Protein AF-A0AAV2TC59-F1 (afdb_monomer_lite)

Foldseek 3Di:
DVVVVVVVVVVVVVVVVVVVVLLVVLLVLQLVCQVVLLCCLVVVHDPVVNLVSQQVSLVPVPPCSVVNSQLSVQLSVQCNVVVVDRHSNVSSVVSSSD

pLDDT: mean 92.03, std 8.28, range [62.0, 98.31]

Organism: Calicophoron daubneyi (NCBI:txid300641)

Secondary structure (DSSP, 8-state):
-HHHHHHHHHHHHHHHHHHHHHHHHHHHHHHHHHHHHHHHHHTT--HHHHHHHHHHHHGGGGGGHHHHHHHHHHHHHHHHH-TT---HHHHHHHTT--

Sequence (98 aa):
MRLLVFLVLISLVAASRLEDEINGRICEYCKSAFDTLYKLVTSHATEEEIDGAIHAECLGTSILQPMCKAALKRAADYIRSHPDETDAATVCKAVDAC

Structure (mmCIF, N/CA/C/O backbone):
data_AF-A0AAV2TC59-F1
#
_entry.id   AF-A0AAV2TC59-F1
#
loop_
_atom_site.group_PDB
_atom_site.id
_atom_site.type_symbol
_atom_site.label_atom_id
_atom_site.label_alt_id
_atom_site.label_comp_id
_atom_site.label_asym_id
_atom_site.label_entity_id
_atom_site.label_seq_id
_atom_site.pdbx_PDB_ins_code
_atom_site.Cartn_x
_atom_site.Cartn_y
_atom_site.Cartn_z
_atom_site.occupancy
_atom_site.B_iso_or_equiv
_atom_site.auth_seq_id
_atom_site.auth_comp_id
_atom_site.auth_asym_id
_atom_site.auth_atom_id
_atom_site.pdbx_PDB_model_num
ATOM 1 N N . MET A 1 1 ? 34.734 17.108 -26.115 1.00 62.00 1 MET A N 1
ATOM 2 C CA . MET A 1 1 ? 33.261 17.276 -26.049 1.00 62.00 1 MET A CA 1
ATOM 3 C C . MET A 1 1 ? 32.481 16.013 -26.402 1.00 62.00 1 MET A C 1
ATOM 5 O O . MET A 1 1 ? 31.698 15.600 -25.566 1.00 62.00 1 MET A O 1
ATOM 9 N N . ARG A 1 2 ? 32.705 15.353 -27.552 1.00 73.06 2 ARG A N 1
ATOM 10 C CA . ARG A 1 2 ? 31.945 14.140 -27.942 1.00 73.06 2 ARG A CA 1
ATOM 11 C C . ARG A 1 2 ? 31.960 13.013 -26.892 1.00 73.06 2 ARG A C 1
ATOM 13 O O . ARG A 1 2 ? 30.903 12.502 -26.561 1.00 73.06 2 ARG A O 1
ATOM 20 N N . LEU A 1 3 ? 33.118 12.695 -26.305 1.00 73.44 3 LEU A N 1
ATOM 21 C CA . LEU A 1 3 ? 33.245 11.634 -25.289 1.00 73.44 3 LEU A CA 1
ATOM 22 C C . LEU A 1 3 ? 32.456 11.924 -23.995 1.00 73.44 3 LEU A C 1
ATOM 24 O O . LEU A 1 3 ? 31.829 11.027 -23.447 1.00 73.44 3 LEU A O 1
ATOM 28 N N . LEU A 1 4 ? 32.440 13.184 -23.545 1.00 74.81 4 LEU A N 1
ATOM 29 C CA . LEU A 1 4 ? 31.681 13.602 -22.358 1.00 74.81 4 LEU A CA 1
ATOM 30 C C . LEU A 1 4 ? 30.171 13.453 -22.580 1.00 74.81 4 LEU A C 1
ATOM 32 O O . LEU A 1 4 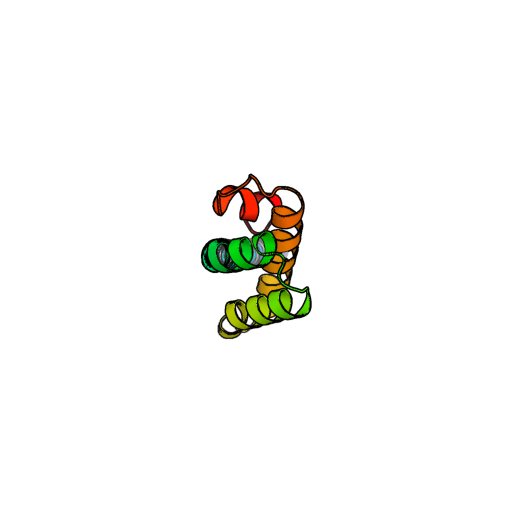? 29.470 12.996 -21.689 1.00 74.81 4 LEU A O 1
ATOM 36 N N . VAL A 1 5 ? 29.685 13.767 -23.785 1.00 77.50 5 VAL A N 1
ATOM 37 C CA . VAL A 1 5 ? 28.270 13.590 -24.145 1.00 77.50 5 VAL A CA 1
ATOM 38 C C . VAL A 1 5 ? 27.879 12.108 -24.134 1.00 77.50 5 VAL A C 1
ATOM 40 O O . VAL A 1 5 ? 26.842 11.765 -23.581 1.00 77.50 5 VAL A O 1
ATOM 43 N N . PHE A 1 6 ? 28.721 11.216 -24.669 1.00 76.94 6 PHE A N 1
ATOM 44 C CA . PHE A 1 6 ? 28.459 9.771 -24.628 1.00 76.94 6 PHE A CA 1
ATOM 45 C C . PHE A 1 6 ? 28.420 9.214 -23.201 1.00 76.94 6 PHE A C 1
ATOM 47 O O . PHE A 1 6 ? 27.525 8.436 -22.886 1.00 76.94 6 PHE A O 1
ATOM 54 N N . LEU A 1 7 ? 29.338 9.634 -22.325 1.00 76.94 7 LEU A N 1
ATOM 55 C CA . LEU A 1 7 ? 29.337 9.199 -20.925 1.00 76.94 7 LEU A CA 1
ATOM 56 C C . LEU A 1 7 ? 28.090 9.682 -20.171 1.00 76.94 7 LEU A C 1
ATOM 58 O O . LEU A 1 7 ? 27.497 8.906 -19.430 1.00 76.94 7 LEU A O 1
ATOM 62 N N . VAL A 1 8 ? 27.645 10.921 -20.406 1.00 80.56 8 VAL A N 1
ATOM 63 C CA . VAL A 1 8 ? 26.403 11.448 -19.813 1.00 80.56 8 VAL A CA 1
ATOM 64 C C . VAL A 1 8 ? 25.180 10.657 -20.284 1.00 80.56 8 VAL A C 1
ATOM 66 O O . VAL A 1 8 ? 24.340 10.299 -19.461 1.00 80.56 8 VAL A O 1
ATOM 69 N N . LEU A 1 9 ? 25.093 10.330 -21.578 1.00 76.75 9 LEU A N 1
ATOM 70 C CA . LEU A 1 9 ? 23.988 9.533 -22.120 1.00 76.75 9 LEU A CA 1
ATOM 71 C C . LEU A 1 9 ? 23.957 8.113 -21.537 1.00 76.75 9 LEU A C 1
ATOM 73 O O . LEU A 1 9 ? 22.886 7.625 -21.189 1.00 76.75 9 LEU A O 1
ATOM 77 N N . ILE A 1 10 ? 25.116 7.464 -21.384 1.00 76.19 10 ILE A N 1
ATOM 78 C CA . ILE A 1 10 ? 25.207 6.125 -20.779 1.00 76.19 10 ILE A CA 1
ATOM 79 C C . ILE A 1 10 ? 24.737 6.157 -19.317 1.00 76.19 10 ILE A C 1
ATOM 81 O O . ILE A 1 10 ? 23.949 5.300 -18.915 1.00 76.19 10 ILE A O 1
ATOM 85 N N . SER A 1 11 ? 25.157 7.158 -18.536 1.00 73.25 11 SER A N 1
ATOM 86 C CA . SER A 1 11 ? 24.732 7.313 -17.138 1.00 73.25 11 SER A CA 1
ATOM 87 C C . SER A 1 11 ? 23.225 7.548 -16.997 1.00 73.25 11 SER A C 1
ATOM 89 O O . SER A 1 11 ? 22.600 6.971 -16.111 1.00 73.25 11 SER A O 1
ATOM 91 N N . LEU A 1 12 ? 22.622 8.346 -17.888 1.00 73.25 12 LEU A N 1
ATOM 92 C CA . LEU A 1 12 ? 21.177 8.609 -17.882 1.00 73.25 12 LEU A CA 1
ATOM 93 C C . LEU A 1 12 ? 20.353 7.337 -18.157 1.00 73.25 12 LEU A C 1
ATOM 95 O O . LEU A 1 12 ? 19.333 7.085 -17.516 1.00 73.25 12 LEU A O 1
ATOM 99 N N . VAL A 1 13 ? 20.812 6.512 -19.104 1.00 76.81 13 VAL A N 1
ATOM 100 C CA . VAL A 1 13 ? 20.151 5.244 -19.457 1.00 76.81 13 VAL A CA 1
ATOM 101 C C . VAL A 1 13 ? 20.267 4.216 -18.327 1.00 76.81 13 VAL A C 1
ATOM 103 O O . VAL A 1 13 ? 19.353 3.427 -18.113 1.00 76.81 13 VAL A O 1
ATOM 106 N N . ALA A 1 14 ? 21.377 4.207 -17.588 1.00 77.31 14 ALA A N 1
ATOM 107 C CA . ALA A 1 14 ? 21.529 3.319 -16.439 1.00 77.31 14 ALA A CA 1
ATOM 108 C C . ALA A 1 14 ? 20.597 3.707 -15.276 1.00 77.31 14 ALA A C 1
ATOM 110 O O . ALA A 1 14 ? 20.012 2.822 -14.655 1.00 77.31 14 ALA A O 1
ATOM 111 N N . ALA A 1 15 ? 20.430 5.008 -15.010 1.00 77.88 15 ALA A N 1
ATOM 112 C CA . ALA A 1 15 ? 19.541 5.503 -13.957 1.00 77.88 15 ALA A CA 1
ATOM 113 C C . ALA A 1 15 ? 18.068 5.151 -14.227 1.00 77.88 15 ALA A C 1
ATOM 115 O O . ALA A 1 15 ? 17.423 4.553 -13.373 1.00 77.88 15 ALA A O 1
ATOM 116 N N . SER A 1 16 ? 17.586 5.402 -15.446 1.00 78.38 16 SER A N 1
ATOM 117 C CA . SER A 1 16 ? 16.200 5.094 -15.843 1.00 78.38 16 SER A CA 1
ATOM 118 C C . SER A 1 16 ? 15.844 3.612 -15.700 1.00 78.38 16 SER A C 1
ATOM 120 O O . SER A 1 16 ? 14.784 3.274 -15.186 1.00 78.38 16 SER A O 1
ATOM 122 N N . ARG A 1 17 ? 16.755 2.702 -16.062 1.00 79.19 17 ARG A N 1
ATOM 123 C CA . ARG A 1 17 ? 16.530 1.256 -15.875 1.00 79.19 17 ARG A CA 1
ATOM 124 C C . ARG A 1 17 ? 16.412 0.854 -14.409 1.00 79.19 17 ARG A C 1
ATOM 126 O O . ARG A 1 17 ? 15.662 -0.063 -14.089 1.00 79.19 17 ARG A O 1
ATOM 133 N N . LEU A 1 18 ? 17.174 1.507 -13.531 1.00 83.19 18 LEU A N 1
ATOM 134 C CA . LEU A 1 18 ? 17.077 1.268 -12.096 1.00 83.19 18 LEU A CA 1
ATOM 135 C C . LEU A 1 18 ? 15.730 1.762 -11.561 1.00 83.19 18 LEU A C 1
ATOM 137 O O . LEU A 1 18 ? 15.115 1.074 -10.753 1.00 83.19 18 LEU A O 1
ATOM 141 N N . GLU A 1 19 ? 15.262 2.920 -12.028 1.00 84.38 19 GLU A N 1
ATOM 142 C CA . GLU A 1 19 ? 13.940 3.450 -11.684 1.00 84.38 19 GLU A CA 1
ATOM 143 C C . GLU A 1 19 ? 12.826 2.492 -12.125 1.00 84.38 19 GLU A C 1
ATOM 145 O O . GLU A 1 19 ? 11.961 2.169 -11.315 1.00 84.38 19 GLU A O 1
ATOM 150 N N . ASP A 1 20 ? 12.894 1.946 -13.342 1.00 87.69 20 ASP A N 1
ATOM 151 C CA . ASP A 1 20 ? 11.930 0.951 -13.831 1.00 87.69 20 ASP A CA 1
ATOM 152 C C . ASP A 1 20 ? 11.924 -0.329 -12.973 1.00 87.69 20 ASP A C 1
ATOM 154 O O . ASP A 1 20 ? 10.860 -0.849 -12.632 1.00 87.69 20 ASP A O 1
ATOM 158 N N . GLU A 1 21 ? 13.098 -0.834 -12.571 1.00 87.75 21 GLU A N 1
ATOM 159 C CA . GLU A 1 21 ? 13.208 -2.010 -11.692 1.00 87.75 21 GLU A CA 1
ATOM 160 C C . GLU A 1 21 ? 12.632 -1.732 -10.296 1.00 87.75 21 GLU A C 1
ATOM 162 O O . GLU A 1 21 ? 11.962 -2.578 -9.696 1.00 87.75 21 GLU A O 1
ATOM 167 N N . ILE A 1 22 ? 12.891 -0.537 -9.761 1.00 89.12 22 ILE A N 1
ATOM 168 C CA . ILE A 1 22 ? 12.346 -0.102 -8.478 1.00 89.12 22 ILE A CA 1
ATOM 169 C C . ILE A 1 22 ? 10.823 -0.002 -8.566 1.00 89.12 22 ILE A C 1
ATOM 171 O O . ILE A 1 22 ? 10.143 -0.618 -7.746 1.00 89.12 22 ILE A O 1
ATOM 175 N N . ASN A 1 23 ? 10.293 0.697 -9.569 1.00 91.44 23 ASN A N 1
ATOM 176 C CA . ASN A 1 23 ? 8.856 0.863 -9.779 1.00 91.44 23 ASN A CA 1
ATOM 177 C C . ASN A 1 23 ? 8.163 -0.492 -9.955 1.00 91.44 23 ASN A C 1
ATOM 179 O O . ASN A 1 23 ? 7.145 -0.748 -9.318 1.00 91.44 23 ASN A O 1
ATOM 183 N N . GLY A 1 24 ? 8.766 -1.407 -10.721 1.00 93.38 24 GLY A N 1
ATOM 184 C CA . GLY A 1 24 ? 8.273 -2.776 -10.860 1.00 93.38 24 GLY A CA 1
ATOM 185 C C . GLY A 1 24 ? 8.159 -3.502 -9.517 1.00 93.38 24 GLY A C 1
ATOM 186 O O . GLY A 1 24 ? 7.127 -4.100 -9.225 1.00 93.38 24 GLY A O 1
ATOM 187 N N . ARG A 1 25 ? 9.173 -3.405 -8.646 1.00 93.75 25 ARG A N 1
ATOM 188 C CA . ARG A 1 25 ? 9.113 -4.021 -7.308 1.00 93.75 25 ARG A CA 1
ATOM 189 C C . ARG A 1 25 ? 8.073 -3.372 -6.397 1.00 93.75 25 ARG A C 1
ATOM 191 O O . ARG A 1 25 ? 7.388 -4.087 -5.673 1.00 93.75 25 ARG A O 1
ATOM 198 N N . ILE A 1 26 ? 7.937 -2.047 -6.428 1.00 95.38 26 ILE A N 1
ATOM 199 C CA . ILE A 1 26 ? 6.916 -1.343 -5.637 1.00 95.38 26 ILE A CA 1
ATOM 200 C C . ILE A 1 26 ? 5.504 -1.731 -6.086 1.00 95.38 26 ILE A C 1
ATOM 202 O O . ILE A 1 26 ? 4.647 -1.968 -5.233 1.00 95.38 26 ILE A O 1
ATOM 206 N N . CYS A 1 27 ? 5.287 -1.882 -7.392 1.00 96.62 27 CYS A N 1
ATOM 207 C CA . CYS A 1 27 ? 4.024 -2.348 -7.950 1.00 96.62 27 CYS A CA 1
ATOM 208 C C . CYS A 1 27 ? 3.648 -3.736 -7.413 1.00 96.62 27 CYS A C 1
ATOM 210 O O . CYS A 1 27 ? 2.519 -3.949 -6.966 1.00 96.62 27 CYS A O 1
ATOM 212 N N . GLU A 1 28 ? 4.608 -4.664 -7.385 1.00 95.00 28 GLU A N 1
ATOM 213 C CA . GLU A 1 28 ? 4.387 -6.014 -6.862 1.00 95.00 28 GLU A CA 1
ATOM 214 C C . GLU A 1 28 ? 4.126 -6.025 -5.351 1.00 95.00 28 GLU A C 1
ATOM 216 O O . GLU A 1 28 ? 3.216 -6.720 -4.902 1.00 95.00 28 GLU A O 1
ATOM 221 N N . TYR A 1 29 ? 4.838 -5.215 -4.559 1.00 94.06 29 TYR A N 1
ATOM 222 C CA . TYR A 1 29 ? 4.545 -5.094 -3.126 1.00 94.06 29 TYR A CA 1
ATOM 223 C C . TYR A 1 29 ? 3.152 -4.523 -2.867 1.00 94.06 29 TYR A C 1
ATOM 225 O O . TYR A 1 29 ? 2.439 -5.028 -2.002 1.00 94.06 29 TYR A O 1
ATOM 233 N N . CYS A 1 30 ? 2.739 -3.515 -3.637 1.00 97.69 30 CYS A N 1
ATOM 234 C CA . CYS A 1 30 ? 1.401 -2.951 -3.524 1.00 97.69 30 CYS A CA 1
ATOM 235 C C . CYS A 1 30 ? 0.318 -3.998 -3.808 1.00 97.69 30 CYS A C 1
ATOM 237 O O . CYS A 1 30 ? -0.586 -4.182 -2.994 1.00 97.69 30 CYS A O 1
ATOM 239 N N . LYS A 1 31 ? 0.441 -4.733 -4.920 1.00 97.62 31 LYS A N 1
ATOM 240 C CA . LYS A 1 31 ? -0.524 -5.779 -5.280 1.00 97.62 31 LYS A CA 1
ATOM 241 C C . LYS A 1 31 ? -0.537 -6.916 -4.267 1.00 97.62 31 LYS A C 1
ATOM 243 O O . LYS A 1 31 ? -1.605 -7.386 -3.897 1.00 97.62 31 LYS A O 1
ATOM 248 N N . SER A 1 32 ? 0.639 -7.341 -3.804 1.00 96.00 32 SER A N 1
ATOM 249 C CA . SER A 1 32 ? 0.767 -8.432 -2.835 1.00 96.00 32 SER A CA 1
ATOM 250 C C . SER A 1 32 ? 0.125 -8.092 -1.489 1.00 96.00 32 SER A C 1
ATOM 252 O O . SER A 1 32 ? -0.480 -8.963 -0.874 1.00 96.00 32 SER A O 1
ATOM 254 N N . ALA A 1 33 ? 0.246 -6.846 -1.028 1.00 96.75 33 ALA A N 1
ATOM 255 C CA . ALA A 1 33 ? -0.311 -6.406 0.251 1.00 96.75 33 ALA A CA 1
ATOM 256 C C . ALA A 1 33 ? -1.793 -5.996 0.167 1.00 96.75 33 ALA A C 1
ATOM 258 O O . ALA A 1 33 ? -2.413 -5.727 1.199 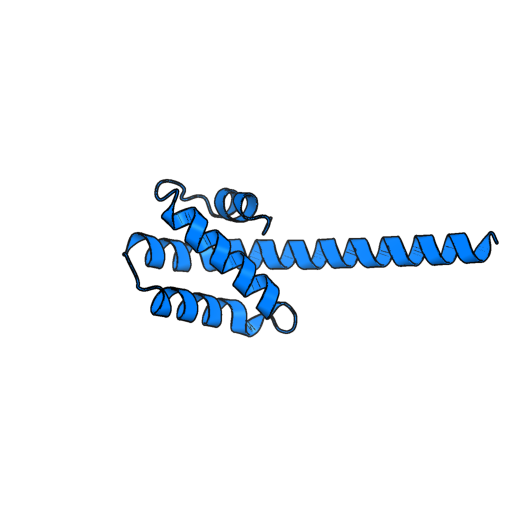1.00 96.75 33 ALA A O 1
ATOM 259 N N . PHE A 1 34 ? -2.365 -5.928 -1.042 1.00 97.88 34 PHE A N 1
ATOM 260 C CA . PHE A 1 34 ? -3.698 -5.381 -1.278 1.00 97.88 34 PHE A CA 1
ATOM 261 C C . PHE A 1 34 ? -4.775 -6.063 -0.435 1.00 97.88 34 PHE A C 1
ATOM 263 O O . PHE A 1 34 ? -5.495 -5.378 0.281 1.00 97.88 34 PHE A O 1
ATOM 270 N N . ASP A 1 35 ? -4.865 -7.394 -0.460 1.00 97.44 35 ASP A N 1
ATOM 271 C CA . ASP A 1 35 ? -5.926 -8.120 0.248 1.00 97.44 35 ASP A CA 1
ATOM 272 C C . ASP A 1 35 ? -5.887 -7.886 1.764 1.00 97.44 35 ASP A C 1
ATOM 274 O O . ASP A 1 35 ? -6.933 -7.755 2.406 1.00 97.44 35 ASP A O 1
ATOM 278 N N . THR A 1 36 ? -4.683 -7.842 2.345 1.00 96.50 36 THR A N 1
ATOM 279 C CA . THR A 1 36 ? -4.476 -7.525 3.765 1.00 96.50 36 THR A CA 1
ATOM 280 C C . THR A 1 36 ? -4.974 -6.115 4.056 1.00 96.50 36 THR A C 1
ATOM 282 O O . THR A 1 36 ? -5.761 -5.898 4.979 1.00 96.50 36 THR A O 1
ATOM 285 N N . LEU A 1 37 ? -4.545 -5.157 3.238 1.00 96.88 37 LEU A N 1
ATOM 286 C CA . LEU A 1 37 ? -4.837 -3.747 3.431 1.00 96.88 37 LEU A CA 1
ATOM 287 C C . LEU A 1 37 ? -6.323 -3.434 3.228 1.00 96.88 37 LEU A C 1
ATOM 289 O O . LEU A 1 37 ? -6.928 -2.749 4.049 1.00 96.88 37 LEU A O 1
ATOM 293 N N . TYR A 1 38 ? -6.927 -3.991 2.179 1.00 97.62 38 TYR A N 1
ATOM 294 C CA . TYR A 1 38 ? -8.337 -3.829 1.855 1.00 97.62 38 TYR A CA 1
ATOM 295 C C . TYR A 1 38 ? -9.224 -4.319 2.997 1.00 97.62 38 TYR A C 1
ATOM 297 O O . TYR A 1 38 ? -10.127 -3.598 3.423 1.00 97.62 38 TYR A O 1
ATOM 305 N N . LYS A 1 39 ? -8.930 -5.500 3.558 1.00 97.50 39 LYS A N 1
ATOM 306 C CA . LYS A 1 39 ? -9.659 -6.041 4.714 1.00 97.50 39 LYS A CA 1
ATOM 307 C C . LYS A 1 39 ? -9.567 -5.127 5.928 1.00 97.50 39 LYS A C 1
ATOM 309 O O . LYS A 1 39 ? -10.596 -4.848 6.525 1.00 97.50 39 LYS A O 1
ATOM 314 N N . LEU A 1 40 ? -8.371 -4.645 6.268 1.00 97.75 40 LEU A N 1
ATOM 315 C CA . LEU A 1 40 ? -8.176 -3.758 7.419 1.00 97.75 40 LEU A CA 1
ATOM 316 C C . LEU A 1 40 ? -8.934 -2.438 7.257 1.00 97.75 40 LEU A C 1
ATOM 318 O O . LEU A 1 40 ? -9.639 -2.005 8.167 1.00 97.75 40 LEU A O 1
ATOM 322 N N . VAL A 1 41 ? -8.829 -1.812 6.085 1.00 97.25 41 VAL A N 1
ATOM 323 C CA . VAL A 1 41 ? -9.494 -0.532 5.819 1.00 97.25 41 VAL A CA 1
ATOM 324 C C . VAL A 1 41 ? -11.017 -0.694 5.849 1.00 97.25 41 VAL A C 1
ATOM 326 O O . VAL A 1 41 ? -11.711 0.094 6.492 1.00 97.25 41 VAL A O 1
ATOM 329 N N . THR A 1 42 ? -11.547 -1.735 5.204 1.00 96.50 42 THR A N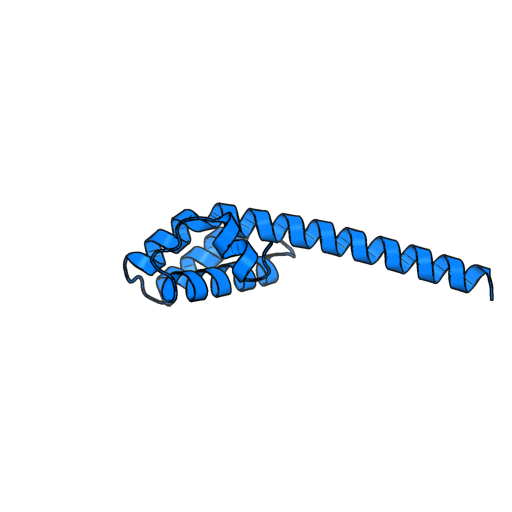 1
ATOM 330 C CA . THR A 1 42 ? -13.000 -1.978 5.110 1.00 96.50 42 THR A CA 1
ATOM 331 C C . THR A 1 42 ? -13.604 -2.538 6.397 1.00 96.50 42 THR A C 1
ATOM 333 O O . THR A 1 42 ? -14.792 -2.341 6.643 1.00 96.50 42 THR A O 1
ATOM 336 N N . SER A 1 43 ? -12.803 -3.162 7.268 1.00 96.62 43 SER A N 1
ATOM 337 C CA . SER A 1 43 ? -13.220 -3.561 8.617 1.00 96.62 43 SER A CA 1
ATOM 338 C C . SER A 1 43 ? -13.130 -2.432 9.646 1.00 96.62 43 SER A C 1
ATOM 340 O O . SER A 1 43 ? -13.314 -2.692 10.833 1.00 96.62 43 SER A O 1
ATOM 342 N N . HIS A 1 44 ? -12.828 -1.200 9.219 1.00 93.94 44 HIS A N 1
ATOM 343 C CA . HIS A 1 44 ? -12.625 -0.042 10.093 1.00 93.94 44 HIS A CA 1
ATOM 344 C C . HIS A 1 44 ? -11.517 -0.246 11.140 1.00 93.94 44 HIS A C 1
ATOM 346 O O . HIS A 1 44 ? -11.657 0.194 12.283 1.00 93.94 44 HIS A O 1
ATOM 352 N N . ALA A 1 45 ? -10.418 -0.907 10.757 1.00 96.81 45 ALA A N 1
ATOM 353 C CA . ALA A 1 45 ? -9.224 -0.961 11.593 1.00 96.81 45 ALA A CA 1
ATOM 354 C C . ALA A 1 45 ? -8.706 0.457 11.888 1.00 96.81 45 ALA A C 1
ATOM 356 O O . ALA A 1 45 ? -8.880 1.394 11.102 1.00 96.81 45 ALA A O 1
ATOM 357 N N . THR A 1 46 ? -8.068 0.615 13.039 1.00 97.31 46 THR A N 1
ATOM 358 C CA . THR A 1 46 ? -7.444 1.872 13.449 1.00 97.31 46 THR A CA 1
ATOM 359 C C . THR A 1 46 ? -6.232 2.201 12.576 1.00 97.31 46 THR A C 1
ATOM 361 O O . THR A 1 46 ? -5.609 1.323 11.980 1.00 97.31 46 THR A O 1
ATOM 364 N N . GLU A 1 47 ? -5.842 3.478 12.538 1.00 95.38 47 GLU A N 1
ATOM 365 C CA . GLU A 1 47 ? -4.622 3.894 11.830 1.00 95.38 47 GLU A CA 1
ATOM 366 C C . GLU A 1 47 ? -3.366 3.173 12.346 1.00 95.38 47 GLU A C 1
ATOM 368 O O . GLU A 1 47 ? -2.457 2.904 11.568 1.00 95.38 47 GLU A O 1
ATOM 373 N N . GLU A 1 48 ? -3.323 2.827 13.637 1.00 97.25 48 GLU A N 1
ATOM 374 C CA . GLU A 1 48 ? -2.212 2.082 14.239 1.00 97.25 48 GLU A CA 1
ATOM 375 C C . GLU A 1 48 ? -2.153 0.634 13.731 1.00 97.25 48 GLU A C 1
ATOM 377 O O . GLU A 1 48 ? -1.081 0.147 13.373 1.00 97.25 48 GLU A O 1
ATOM 382 N N . GLU A 1 49 ? -3.299 -0.043 13.629 1.00 97.44 49 GLU A N 1
ATOM 383 C CA . GLU A 1 49 ? -3.379 -1.399 13.069 1.00 97.44 49 GLU A CA 1
ATOM 384 C C . GLU A 1 49 ? -2.997 -1.420 11.582 1.00 97.44 49 GLU A C 1
ATOM 386 O O . GLU A 1 49 ? -2.272 -2.315 11.139 1.00 97.44 49 GLU A O 1
ATOM 391 N N . ILE A 1 50 ? -3.434 -0.413 10.819 1.00 97.56 50 ILE A N 1
ATOM 392 C CA . ILE A 1 50 ? -3.085 -0.265 9.401 1.00 97.56 50 ILE A CA 1
ATOM 393 C C . ILE A 1 50 ? -1.581 -0.001 9.240 1.00 97.56 50 ILE A C 1
ATOM 395 O O . ILE A 1 50 ? -0.932 -0.675 8.440 1.00 97.56 50 ILE A O 1
ATOM 399 N N . ASP A 1 51 ? -0.998 0.928 10.004 1.00 97.19 51 ASP A N 1
ATOM 400 C CA . ASP A 1 51 ? 0.441 1.225 9.930 1.00 97.19 51 ASP A CA 1
ATOM 401 C C . ASP A 1 51 ? 1.296 0.024 10.364 1.00 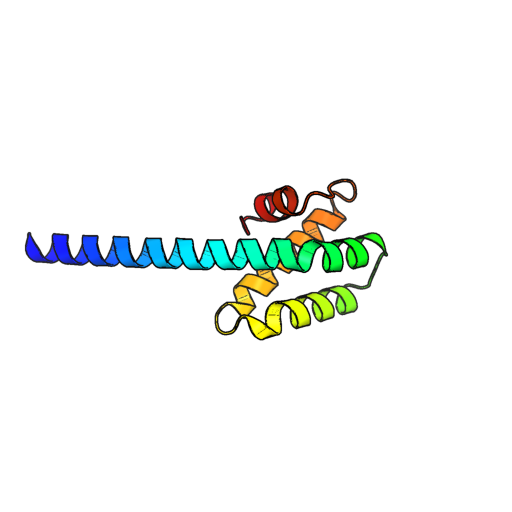97.19 51 ASP A C 1
ATOM 403 O O . ASP A 1 51 ? 2.310 -0.284 9.731 1.00 97.19 51 ASP A O 1
ATOM 407 N N . GLY A 1 52 ? 0.849 -0.723 11.378 1.00 97.44 52 GLY A N 1
ATOM 408 C CA . GLY A 1 52 ? 1.483 -1.968 11.806 1.00 97.44 52 GLY A CA 1
ATOM 409 C C . GLY A 1 52 ? 1.507 -3.030 10.704 1.00 97.44 52 GLY A C 1
ATOM 410 O O . GLY A 1 52 ? 2.550 -3.643 10.458 1.00 97.44 52 GLY A O 1
ATOM 411 N N . ALA A 1 53 ? 0.395 -3.209 9.987 1.00 96.62 53 ALA A N 1
ATOM 412 C CA . ALA A 1 53 ? 0.328 -4.123 8.850 1.00 96.62 53 ALA A CA 1
ATOM 413 C C . ALA A 1 53 ? 1.227 -3.664 7.693 1.00 96.62 53 ALA A C 1
ATOM 415 O O . ALA A 1 53 ? 2.024 -4.451 7.186 1.00 96.62 53 ALA A O 1
ATOM 416 N N . ILE A 1 54 ? 1.189 -2.375 7.336 1.00 97.25 54 ILE A N 1
ATOM 417 C CA . ILE A 1 54 ? 2.083 -1.785 6.326 1.00 97.25 54 ILE A CA 1
ATOM 418 C C . ILE A 1 54 ? 3.552 -2.015 6.698 1.00 97.25 54 ILE A C 1
ATOM 420 O O . ILE A 1 54 ? 4.380 -2.353 5.847 1.00 97.25 54 ILE A O 1
ATOM 424 N N . HIS A 1 55 ? 3.901 -1.848 7.974 1.00 95.94 55 HIS A N 1
ATOM 425 C CA . HIS A 1 55 ? 5.254 -2.092 8.448 1.00 95.94 55 HIS A CA 1
ATOM 426 C C . HIS A 1 55 ? 5.675 -3.549 8.241 1.00 95.94 55 HIS A C 1
ATOM 428 O O . HIS A 1 55 ? 6.792 -3.784 7.774 1.00 95.94 55 HIS A O 1
ATOM 434 N N . ALA A 1 56 ? 4.800 -4.500 8.580 1.00 94.94 56 ALA A N 1
ATOM 435 C CA . ALA A 1 56 ? 5.057 -5.928 8.440 1.00 94.94 56 ALA A CA 1
ATOM 436 C C . ALA A 1 56 ? 5.248 -6.335 6.970 1.00 94.94 56 ALA A C 1
ATOM 438 O O . ALA A 1 56 ? 6.254 -6.969 6.649 1.00 94.94 56 ALA A O 1
ATOM 439 N N . GLU A 1 57 ? 4.357 -5.892 6.079 1.00 93.25 57 GLU A N 1
ATOM 440 C CA . GLU A 1 57 ? 4.430 -6.166 4.634 1.00 93.25 57 GLU A CA 1
ATOM 441 C C . GLU A 1 57 ? 5.722 -5.606 4.012 1.00 93.25 57 GLU A C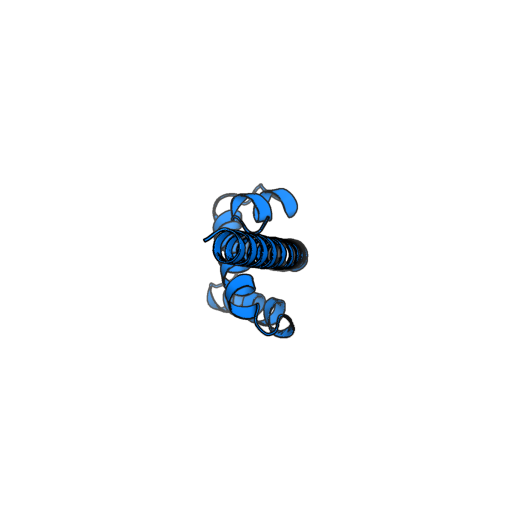 1
ATOM 443 O O . GLU A 1 57 ? 6.358 -6.233 3.163 1.00 93.25 57 GLU A O 1
ATOM 448 N N . CYS A 1 58 ? 6.185 -4.445 4.484 1.00 95.12 58 CYS A N 1
ATOM 449 C CA . CYS A 1 58 ? 7.377 -3.797 3.942 1.00 95.12 58 CYS A CA 1
ATOM 450 C C . CYS A 1 58 ? 8.703 -4.223 4.599 1.00 95.12 58 CYS A C 1
ATOM 452 O O . CYS A 1 58 ? 9.765 -3.795 4.135 1.00 95.12 58 CYS A O 1
ATOM 454 N N . LEU A 1 59 ? 8.697 -5.033 5.664 1.00 92.38 59 LEU A N 1
ATOM 455 C CA . LEU A 1 59 ? 9.901 -5.340 6.454 1.00 92.38 59 LEU A CA 1
ATOM 456 C C . LEU A 1 59 ? 10.995 -6.055 5.637 1.00 92.38 59 LEU A C 1
ATOM 458 O O . LEU A 1 59 ? 12.182 -5.791 5.821 1.00 92.38 59 LEU A O 1
ATOM 462 N N . GLY A 1 60 ? 10.606 -6.910 4.688 1.00 87.56 60 GLY A N 1
ATOM 463 C CA . GLY A 1 60 ? 11.526 -7.677 3.836 1.00 87.56 60 GLY A CA 1
ATOM 464 C C . GLY A 1 60 ? 12.106 -6.917 2.637 1.00 87.56 60 GLY A C 1
ATOM 465 O O . GLY A 1 60 ? 12.905 -7.473 1.889 1.00 87.56 60 GLY A O 1
ATOM 466 N N . THR A 1 61 ? 11.722 -5.655 2.430 1.00 88.81 61 THR A N 1
ATOM 467 C CA . THR A 1 61 ? 12.011 -4.918 1.181 1.00 88.81 61 THR A CA 1
ATOM 468 C C . THR A 1 61 ? 13.350 -4.166 1.188 1.00 88.81 61 THR A C 1
ATOM 470 O O . THR A 1 61 ? 13.708 -3.500 0.214 1.00 88.81 61 THR A O 1
ATOM 473 N N . SER A 1 62 ? 14.140 -4.310 2.260 1.00 89.75 62 SER A N 1
ATOM 474 C CA . SER A 1 62 ? 15.480 -3.723 2.399 1.00 89.75 62 SER A CA 1
ATOM 475 C C . SER A 1 62 ? 15.476 -2.209 2.114 1.00 89.75 62 SER A C 1
ATOM 477 O O . SER A 1 62 ? 14.699 -1.468 2.714 1.00 89.75 62 SER A O 1
ATOM 479 N N . ILE A 1 63 ? 16.319 -1.733 1.193 1.00 90.56 63 ILE A N 1
ATOM 480 C CA . ILE A 1 63 ? 16.441 -0.317 0.821 1.00 90.56 63 ILE A CA 1
ATOM 481 C C . ILE A 1 63 ? 15.136 0.293 0.280 1.00 90.56 63 ILE A C 1
ATOM 483 O O . ILE A 1 63 ? 14.974 1.510 0.316 1.00 90.56 63 ILE A O 1
ATOM 487 N N . LEU A 1 64 ? 14.186 -0.532 -0.175 1.00 93.12 64 LEU A N 1
ATOM 488 C CA . LEU A 1 64 ? 12.898 -0.080 -0.707 1.00 93.12 64 LEU A CA 1
ATOM 489 C C . LEU A 1 64 ? 11.825 0.117 0.363 1.00 93.12 64 LEU A C 1
ATOM 491 O O . LEU A 1 64 ? 10.741 0.604 0.043 1.00 93.12 64 LEU A O 1
ATOM 495 N N . GLN A 1 65 ? 12.112 -0.193 1.628 1.00 94.12 65 GLN A N 1
ATOM 496 C CA . GLN A 1 65 ? 11.140 -0.097 2.716 1.00 94.12 65 GLN A CA 1
ATOM 497 C C . GLN A 1 65 ? 10.429 1.263 2.802 1.00 94.12 65 GLN A C 1
ATOM 499 O O . GLN A 1 65 ? 9.207 1.262 2.962 1.00 94.12 65 GLN A O 1
ATOM 504 N N . PRO A 1 66 ? 11.100 2.422 2.647 1.00 95.19 66 PRO A N 1
ATOM 505 C CA . PRO A 1 66 ? 10.409 3.711 2.647 1.00 95.19 66 PRO A CA 1
ATOM 506 C C . PRO A 1 66 ? 9.414 3.856 1.488 1.00 95.19 66 PRO A C 1
ATOM 508 O O . PRO A 1 66 ? 8.305 4.351 1.682 1.00 95.19 66 PRO A O 1
ATOM 511 N N . MET A 1 67 ? 9.792 3.394 0.293 1.00 94.81 67 MET A N 1
ATOM 512 C CA . MET A 1 67 ? 8.958 3.471 -0.909 1.00 94.81 67 MET A CA 1
ATOM 513 C C . MET A 1 67 ? 7.763 2.521 -0.821 1.00 94.81 67 MET A C 1
ATOM 515 O O . MET A 1 67 ? 6.647 2.921 -1.140 1.00 94.81 67 MET A O 1
ATOM 519 N N . CYS A 1 68 ? 7.982 1.306 -0.310 1.00 96.12 68 CYS A N 1
ATOM 520 C CA . CYS A 1 68 ? 6.923 0.342 -0.030 1.00 96.12 68 CYS A CA 1
ATOM 521 C C . CYS A 1 68 ? 5.896 0.932 0.944 1.00 96.12 68 CYS A C 1
ATOM 523 O O . CYS A 1 68 ? 4.711 0.998 0.627 1.00 96.12 68 CYS A O 1
ATOM 525 N N . LYS A 1 69 ? 6.350 1.462 2.090 1.00 97.31 69 LYS A N 1
ATOM 526 C CA . LYS A 1 69 ? 5.456 2.060 3.094 1.00 97.31 69 LYS A CA 1
ATOM 527 C C . LYS A 1 69 ? 4.647 3.217 2.519 1.00 97.31 69 LYS A C 1
ATOM 529 O O . LYS A 1 69 ? 3.447 3.307 2.754 1.00 97.31 69 LYS A O 1
ATOM 534 N N . ALA A 1 70 ? 5.293 4.087 1.742 1.00 97.25 70 ALA A N 1
ATOM 535 C CA . ALA A 1 70 ? 4.620 5.207 1.098 1.00 97.25 70 ALA A CA 1
ATOM 536 C C . ALA A 1 70 ? 3.552 4.742 0.094 1.00 97.25 70 ALA A C 1
ATOM 538 O O . ALA A 1 70 ? 2.462 5.311 0.070 1.00 97.25 70 ALA A O 1
ATOM 539 N N . ALA A 1 71 ? 3.845 3.715 -0.708 1.00 96.94 71 ALA A N 1
ATOM 540 C CA . ALA A 1 71 ? 2.893 3.136 -1.652 1.00 96.94 71 ALA A CA 1
ATOM 541 C C . ALA A 1 71 ? 1.685 2.520 -0.933 1.00 96.94 71 ALA A C 1
ATOM 543 O O . ALA A 1 71 ? 0.548 2.867 -1.249 1.00 96.94 71 ALA A O 1
ATOM 544 N N . LEU A 1 72 ? 1.917 1.682 0.084 1.00 98.00 72 LEU A N 1
ATOM 545 C CA . LEU A 1 72 ? 0.829 1.049 0.831 1.00 98.00 72 LEU A CA 1
ATOM 546 C C . LEU A 1 72 ? -0.005 2.064 1.615 1.00 98.00 72 LEU A C 1
ATOM 548 O O . LEU A 1 72 ? -1.221 1.931 1.677 1.00 98.00 72 LEU A O 1
ATOM 552 N N . LYS A 1 73 ? 0.602 3.129 2.151 1.00 98.19 73 LYS A N 1
ATOM 553 C CA . LYS A 1 73 ? -0.167 4.190 2.811 1.00 98.19 73 LYS A CA 1
ATOM 554 C C . LYS A 1 73 ? -1.124 4.887 1.842 1.00 98.19 73 LYS A C 1
ATOM 556 O O . LYS A 1 73 ? -2.296 5.051 2.167 1.00 98.19 73 LYS A O 1
ATOM 561 N N . ARG A 1 74 ? -0.656 5.240 0.638 1.00 98.31 74 ARG A N 1
ATOM 562 C CA . ARG A 1 74 ? -1.531 5.824 -0.390 1.00 98.31 74 ARG A CA 1
ATOM 563 C C . ARG A 1 74 ? -2.618 4.846 -0.829 1.00 98.31 74 ARG A C 1
ATOM 565 O O . ARG A 1 74 ? -3.756 5.266 -0.999 1.00 98.31 74 ARG A O 1
ATOM 572 N N . ALA A 1 75 ? -2.293 3.559 -0.969 1.00 98.19 75 ALA A N 1
ATOM 573 C CA . ALA A 1 75 ? -3.278 2.525 -1.286 1.00 98.19 75 ALA A CA 1
ATOM 574 C C . ALA A 1 75 ? -4.365 2.424 -0.202 1.00 98.19 75 ALA A C 1
ATOM 576 O O . ALA A 1 75 ? -5.544 2.365 -0.535 1.00 98.19 75 ALA A O 1
ATOM 577 N N . ALA A 1 76 ? -4.000 2.491 1.083 1.00 98.00 76 ALA A N 1
ATOM 578 C CA . ALA A 1 76 ? -4.963 2.484 2.186 1.00 98.00 76 ALA A CA 1
ATOM 579 C C . ALA A 1 76 ? -5.911 3.691 2.119 1.00 98.00 76 ALA A C 1
ATOM 581 O O . ALA A 1 76 ? -7.126 3.544 2.252 1.00 98.00 76 ALA A O 1
ATOM 582 N N . ASP A 1 77 ? -5.359 4.881 1.867 1.00 98.00 77 ASP A N 1
ATOM 583 C CA . ASP A 1 77 ? -6.133 6.115 1.723 1.00 98.00 77 ASP A CA 1
ATOM 584 C C . ASP A 1 77 ? -7.059 6.068 0.490 1.00 98.00 77 ASP A C 1
ATOM 586 O O . ASP A 1 77 ? -8.209 6.520 0.547 1.00 98.00 77 ASP A O 1
ATOM 590 N N . TYR A 1 78 ? -6.594 5.463 -0.607 1.00 98.19 78 TYR A N 1
ATOM 591 C CA . TYR A 1 78 ? -7.394 5.239 -1.807 1.00 98.19 78 TYR A CA 1
ATOM 592 C C . TYR A 1 78 ? -8.559 4.279 -1.541 1.00 98.19 78 TYR A C 1
ATOM 594 O O . TYR A 1 78 ? -9.703 4.638 -1.802 1.00 98.19 78 TYR A O 1
ATOM 602 N N . ILE A 1 79 ? -8.301 3.114 -0.939 1.00 98.00 79 IL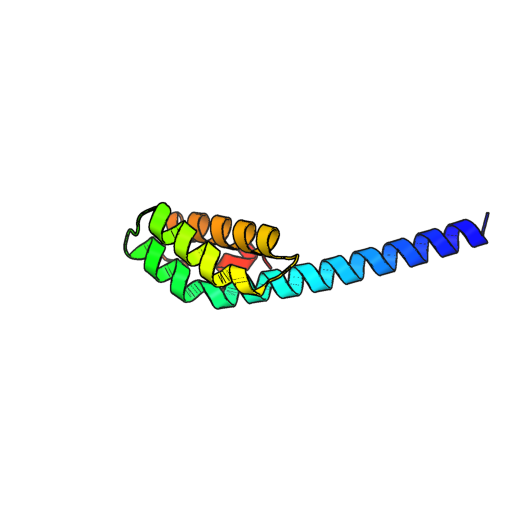E A N 1
ATOM 603 C CA . ILE A 1 79 ? -9.343 2.136 -0.580 1.00 98.00 79 ILE A CA 1
ATOM 604 C C . ILE A 1 79 ? -10.378 2.769 0.356 1.00 98.00 79 ILE A C 1
ATOM 606 O O . ILE A 1 79 ? -11.577 2.577 0.180 1.00 98.00 79 ILE A O 1
ATOM 610 N N . ARG A 1 80 ? -9.940 3.579 1.330 1.00 96.88 80 ARG A N 1
ATOM 611 C CA . ARG A 1 80 ? -10.852 4.256 2.267 1.00 96.88 80 ARG A CA 1
ATOM 612 C C . ARG A 1 80 ? -11.808 5.215 1.550 1.00 96.88 80 ARG A C 1
ATOM 614 O O . ARG A 1 80 ? -12.934 5.400 2.003 1.00 96.88 80 ARG A O 1
ATOM 621 N N . SER A 1 81 ? -11.356 5.836 0.460 1.00 97.31 81 SER A N 1
ATOM 622 C CA . SER A 1 81 ? -12.163 6.753 -0.355 1.00 97.31 81 SER A CA 1
ATOM 623 C C . SER A 1 81 ? -12.949 6.063 -1.477 1.00 97.31 81 SER A C 1
ATOM 625 O O . SER A 1 81 ? -13.919 6.644 -1.958 1.00 97.31 81 SER A O 1
ATOM 627 N N . HIS A 1 82 ? -12.575 4.835 -1.847 1.00 97.69 82 HIS A N 1
ATOM 628 C CA . HIS A 1 82 ? -13.171 4.037 -2.924 1.00 97.69 82 HIS A CA 1
ATOM 629 C C . HIS A 1 82 ? -13.392 2.588 -2.447 1.00 97.69 82 HIS A C 1
ATOM 631 O O . HIS A 1 82 ? -12.722 1.670 -2.920 1.00 97.69 82 HIS A O 1
ATOM 637 N N . PRO A 1 83 ? -14.286 2.355 -1.468 1.00 94.88 83 PRO A N 1
ATOM 638 C CA . PRO A 1 83 ? -14.445 1.040 -0.841 1.00 94.88 83 PRO A CA 1
ATOM 639 C C . PRO A 1 83 ? -14.993 -0.033 -1.796 1.00 94.88 83 PRO A C 1
ATOM 641 O O . PRO A 1 83 ? -14.879 -1.225 -1.516 1.00 94.88 83 PRO A O 1
ATOM 644 N N . ASP A 1 84 ? -15.604 0.379 -2.904 1.00 96.75 84 ASP A N 1
ATOM 645 C CA . ASP A 1 84 ? -16.114 -0.472 -3.975 1.00 96.75 84 ASP A CA 1
ATOM 646 C C . ASP A 1 84 ? -15.038 -0.915 -4.979 1.00 96.75 84 ASP A C 1
ATOM 648 O O . ASP A 1 84 ? -15.264 -1.875 -5.717 1.00 96.75 84 ASP A O 1
ATOM 652 N N . GLU A 1 85 ? -13.859 -0.284 -4.976 1.00 97.25 85 GLU A N 1
ATOM 653 C CA . GLU A 1 85 ? -12.731 -0.731 -5.791 1.00 97.25 85 GLU A CA 1
ATOM 654 C C . GLU A 1 85 ? -12.029 -1.917 -5.117 1.00 97.25 85 GLU A C 1
ATOM 656 O O . GLU A 1 85 ? -11.461 -1.807 -4.029 1.00 97.25 85 GLU A O 1
ATOM 661 N N . THR A 1 86 ? -12.079 -3.071 -5.779 1.00 96.38 86 THR A N 1
ATOM 662 C CA . THR A 1 86 ? -11.582 -4.357 -5.262 1.00 96.38 86 THR A CA 1
ATOM 663 C C . THR A 1 86 ? -10.462 -4.942 -6.117 1.00 96.38 86 THR A C 1
ATOM 665 O O . THR A 1 86 ? -9.933 -6.005 -5.796 1.00 96.38 86 THR A O 1
ATOM 668 N N . ASP A 1 87 ? -10.078 -4.261 -7.196 1.00 97.75 87 ASP A N 1
ATOM 669 C CA . ASP A 1 87 ? -8.996 -4.673 -8.073 1.00 97.75 87 ASP A CA 1
ATOM 670 C C . ASP A 1 87 ? -7.657 -4.078 -7.617 1.00 97.75 87 ASP A C 1
ATOM 672 O O . ASP A 1 87 ? -7.400 -2.873 -7.705 1.00 97.75 87 ASP A O 1
ATOM 676 N N . ALA A 1 88 ? -6.757 -4.956 -7.171 1.00 97.81 88 ALA A N 1
ATOM 677 C CA . ALA A 1 88 ? -5.431 -4.575 -6.695 1.00 97.81 88 ALA A CA 1
ATOM 678 C C . ALA A 1 88 ? -4.629 -3.784 -7.741 1.00 97.81 88 ALA A C 1
ATOM 680 O O . ALA A 1 88 ? -3.911 -2.845 -7.400 1.00 97.81 88 ALA A O 1
ATOM 681 N N . ALA A 1 89 ? -4.733 -4.147 -9.025 1.00 97.62 89 ALA A N 1
ATOM 682 C CA . ALA A 1 89 ? -3.986 -3.471 -10.082 1.00 97.62 89 ALA A CA 1
ATOM 683 C C . ALA A 1 89 ? -4.482 -2.035 -10.293 1.00 97.62 89 ALA A C 1
ATOM 685 O O . ALA A 1 89 ? -3.665 -1.130 -10.472 1.00 97.62 89 ALA A O 1
ATOM 686 N N . THR A 1 90 ? -5.793 -1.821 -10.222 1.00 98.06 90 THR A N 1
ATOM 687 C CA . THR A 1 90 ? -6.425 -0.508 -10.330 1.00 98.06 90 THR A CA 1
ATOM 688 C C . THR A 1 90 ? -6.047 0.376 -9.154 1.00 98.06 90 THR A C 1
ATOM 690 O O . THR A 1 90 ? -5.568 1.488 -9.377 1.00 98.06 90 THR A O 1
ATOM 693 N N . VAL A 1 91 ? -6.135 -0.132 -7.920 1.00 98.19 91 VAL A N 1
ATOM 694 C CA . VAL A 1 91 ? -5.706 0.620 -6.729 1.00 98.19 91 VAL A CA 1
ATOM 695 C C . VAL A 1 91 ? -4.228 0.986 -6.805 1.00 98.19 91 VAL A C 1
ATOM 697 O O . VAL A 1 91 ? -3.876 2.152 -6.641 1.00 98.19 91 VAL A O 1
ATOM 700 N N . CYS A 1 92 ? -3.352 0.023 -7.096 1.00 97.94 92 CYS A N 1
ATOM 701 C CA . CYS A 1 92 ? -1.912 0.271 -7.127 1.00 97.94 92 CYS A CA 1
ATOM 702 C C . CYS A 1 92 ? -1.498 1.238 -8.240 1.00 97.94 92 CYS A C 1
ATOM 704 O O . CYS A 1 92 ? -0.592 2.047 -8.040 1.00 97.94 92 CYS A O 1
ATOM 706 N N . LYS A 1 93 ? -2.201 1.212 -9.375 1.00 97.88 93 LYS A N 1
ATOM 707 C CA . LYS A 1 93 ? -2.023 2.192 -10.447 1.00 97.88 93 LYS A CA 1
ATOM 708 C C . LYS A 1 93 ? -2.534 3.581 -10.063 1.00 97.88 93 LYS A C 1
ATOM 710 O O . LYS A 1 93 ? -1.919 4.583 -10.399 1.00 97.88 93 LYS A O 1
ATOM 715 N N . ALA A 1 94 ? -3.651 3.662 -9.345 1.00 97.50 94 ALA A N 1
ATOM 716 C CA . ALA A 1 94 ? -4.224 4.939 -8.923 1.00 97.50 94 ALA A CA 1
ATOM 717 C C . ALA A 1 94 ? -3.336 5.707 -7.928 1.00 97.50 94 ALA A C 1
ATOM 719 O O . ALA A 1 94 ? -3.512 6.911 -7.752 1.00 97.50 94 ALA A O 1
ATOM 720 N N . VAL A 1 95 ? -2.387 5.023 -7.280 1.00 96.81 95 VAL A N 1
ATOM 721 C CA . VAL A 1 95 ? -1.482 5.604 -6.277 1.00 96.81 95 VAL A CA 1
ATOM 722 C C . VAL A 1 95 ? -0.028 5.702 -6.741 1.00 96.81 95 VAL A C 1
ATOM 724 O O . VAL A 1 95 ? 0.873 5.853 -5.903 1.00 96.81 95 VAL A O 1
ATOM 727 N N . ASP A 1 96 ? 0.205 5.601 -8.052 1.00 95.25 96 ASP A N 1
ATOM 728 C CA . ASP A 1 96 ? 1.527 5.618 -8.692 1.00 95.25 96 ASP A CA 1
ATOM 729 C C . ASP A 1 96 ? 2.501 4.593 -8.073 1.00 95.25 96 ASP A C 1
ATOM 731 O O . ASP A 1 96 ? 3.701 4.840 -7.927 1.00 95.25 96 ASP A O 1
ATOM 735 N N . ALA A 1 97 ? 1.977 3.457 -7.601 1.00 95.38 97 ALA A N 1
ATOM 736 C CA . ALA A 1 97 ? 2.793 2.298 -7.235 1.00 95.38 97 ALA A CA 1
ATOM 737 C C . ALA A 1 97 ? 3.017 1.384 -8.448 1.00 95.38 97 ALA A C 1
ATOM 739 O O . ALA A 1 97 ? 4.014 0.668 -8.491 1.00 95.38 97 ALA A O 1
ATOM 740 N N . CYS A 1 98 ? 2.093 1.456 -9.408 1.00 93.69 98 CYS A N 1
ATOM 741 C CA . CYS A 1 98 ? 2.134 0.976 -10.782 1.00 93.69 98 CYS A CA 1
ATOM 742 C C . CYS A 1 98 ? 1.670 2.144 -11.691 1.00 93.69 98 CYS A C 1
ATOM 744 O O . CYS A 1 98 ? 1.711 1.965 -12.923 1.00 93.69 98 CYS A O 1
#

InterPro domains:
  IPR008139 Saposin B type domain [PS50015] (23-98)
  IPR008139 Saposin B type domain [SM00741] (25-98)
  IPR011001 Saposin-like [SSF47862] (24-98)

Radius of gyration: 16.96 Å; chains: 1; bounding box: 49×26×42 Å